Protein AF-A0A9R1ABD8-F1 (afdb_monomer)

Nearest PDB structures (foldseek):
  3n2z-assembly1_B-2  TM=9.399E-01  e=3.736E-10  Homo sapiens
  4ebb-assembly1_A  TM=9.270E-01  e=9.126E-08  Homo sapiens
  4ebb-assembly2_B  TM=9.343E-01  e=1.459E-07  Homo sapiens
  8d27-assembly1_B  TM=2.734E-01  e=2.601E+00  Fusobacterium nucleatum subsp. nucleatum ATCC 25586
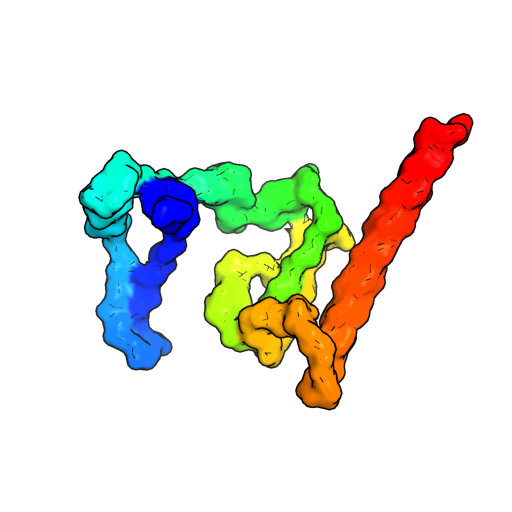
pLDDT: mean 95.89, std 4.28, range [58.03, 98.75]

Mean predicted aligned error: 3.79 Å

Sequence (141 aa):
MAYCTEMVMPMTGSNESMFPPASFSYENTSEDCLRYYGVRPRMHWITTEYGGHKIDKVLKRFGSNIIFSNGMRDPWSRGGVLKNISSSIIALVTEKGAHHLDFRFATKDDPDWVVEQRRQEVEIIHGWIDQYNKDIAQMWQ

Secondary structure (DSSP, 8-state):
-GGGTT------B-TTSSS--B---HHHHHHHHHHHHS----TTHHHHHS-GGGHHHHHHHH--SEEEEEETTSGGGGGS--S--SSSEEEEEESS--TTGGGSPP-TT--HHHHHHHHHHHHHHHHHHHHHHHHHHHHT-

InterPro domains:
  IPR008758 Peptidase S28 [PF05577] (4-119)
  IPR029058 Alpha/Beta hydrolase fold [G3DSA:3.40.50.1820] (3-129)
  IPR042269 Serine carboxypeptidase S28, SKS domain [G3DSA:1.20.120.980] (11-23)

Solvent-accessible surface area (backbone atoms only — not comparable to full-atom values): 8309 Å² total; per-residue (Å²): 108,61,50,33,39,46,60,54,73,90,61,71,38,40,86,92,47,100,49,73,70,38,81,66,54,68,67,63,52,32,51,51,22,32,74,78,69,76,34,63,48,38,67,57,49,53,41,66,76,64,32,48,99,42,32,56,66,50,39,56,73,76,55,66,79,42,80,34,76,38,13,66,62,19,84,64,40,82,78,54,61,84,57,62,56,48,99,48,28,38,37,50,74,38,78,81,28,38,78,68,56,71,78,48,81,90,55,97,82,58,54,68,69,52,56,50,49,44,50,51,54,50,54,52,53,49,52,54,53,54,50,51,55,52,55,56,57,59,74,78,110

Radius of gyration: 19.89 Å; Cα contacts (8 Å, |Δi|>4): 158; chains: 1; bounding box: 60×33×49 Å

Structure (mmCIF, N/CA/C/O backbone):
data_AF-A0A9R1ABD8-F1
#
_entry.id   AF-A0A9R1ABD8-F1
#
loop_
_atom_site.group_PDB
_atom_site.id
_atom_site.type_symbol
_atom_site.label_atom_id
_atom_site.label_alt_id
_atom_site.label_comp_id
_atom_site.label_asym_id
_atom_site.label_entity_id
_atom_site.label_seq_id
_atom_site.pdbx_PDB_ins_code
_atom_site.Cartn_x
_atom_site.Cartn_y
_atom_site.Cartn_z
_atom_site.occupancy
_atom_site.B_iso_or_equiv
_atom_site.auth_seq_id
_atom_site.auth_comp_id
_atom_site.auth_asym_id
_atom_site.auth_atom_id
_atom_site.pdbx_PDB_model_num
ATOM 1 N N . MET A 1 1 ? -1.170 -11.247 -17.555 1.00 76.38 1 MET A N 1
ATOM 2 C CA . MET A 1 1 ? -2.456 -10.592 -17.888 1.00 76.38 1 MET A CA 1
ATOM 3 C C . MET A 1 1 ? -2.655 -9.275 -17.134 1.00 76.38 1 MET A C 1
ATOM 5 O O . MET A 1 1 ? -2.585 -8.256 -17.797 1.00 76.38 1 MET A O 1
ATOM 9 N N . ALA A 1 2 ? -2.792 -9.247 -15.796 1.00 90.69 2 ALA A N 1
ATOM 10 C CA . ALA A 1 2 ? -3.035 -7.998 -15.039 1.00 90.69 2 ALA A CA 1
ATOM 11 C C . ALA A 1 2 ? -1.953 -6.908 -15.215 1.00 90.69 2 ALA A C 1
ATOM 13 O O . ALA A 1 2 ? -2.273 -5.732 -15.369 1.00 90.69 2 ALA A O 1
ATOM 14 N N . TYR A 1 3 ? -0.672 -7.297 -15.253 1.00 94.75 3 TYR A N 1
ATOM 15 C CA . TYR A 1 3 ? 0.437 -6.379 -15.552 1.00 94.75 3 TYR A CA 1
ATOM 16 C C . TYR A 1 3 ? 0.318 -5.740 -16.945 1.00 94.75 3 TYR A C 1
ATOM 18 O O . TYR A 1 3 ? 0.619 -4.569 -17.119 1.00 94.75 3 TYR A O 1
ATOM 26 N N . CYS A 1 4 ? -0.184 -6.488 -17.932 1.00 96.75 4 CYS A N 1
ATOM 27 C CA . CYS A 1 4 ? -0.339 -6.017 -19.309 1.00 96.75 4 CYS A CA 1
ATOM 28 C C . CYS A 1 4 ? -1.578 -5.146 -19.538 1.00 96.75 4 CYS A C 1
ATOM 30 O O . CYS A 1 4 ? -1.812 -4.713 -20.663 1.00 96.75 4 CYS A O 1
ATOM 32 N N . THR A 1 5 ? -2.379 -4.900 -18.501 1.00 96.31 5 THR A N 1
ATOM 33 C CA . THR A 1 5 ? -3.592 -4.086 -18.597 1.00 96.31 5 THR A CA 1
ATOM 34 C C . THR A 1 5 ? -3.539 -2.889 -17.664 1.00 96.31 5 THR A C 1
ATOM 36 O O . THR A 1 5 ? -3.623 -1.765 -18.142 1.00 96.31 5 THR A O 1
ATOM 39 N N . GLU A 1 6 ? -3.402 -3.097 -16.357 1.00 96.12 6 GLU A N 1
ATOM 40 C CA . GLU A 1 6 ? -3.583 -2.029 -15.359 1.00 96.12 6 GLU A CA 1
ATOM 41 C C . GLU A 1 6 ? -2.450 -1.989 -14.331 1.00 96.12 6 GLU A C 1
ATOM 43 O O . GLU A 1 6 ? -1.989 -0.912 -13.963 1.00 96.12 6 GLU A O 1
ATOM 48 N N . MET A 1 7 ? -1.945 -3.152 -13.910 1.00 94.81 7 MET A N 1
ATOM 49 C CA . MET A 1 7 ? -0.941 -3.276 -12.847 1.00 94.81 7 MET A CA 1
ATOM 50 C C . MET A 1 7 ? 0.487 -3.131 -13.386 1.00 94.81 7 MET A C 1
ATOM 52 O O . MET A 1 7 ? 1.358 -3.955 -13.103 1.00 94.81 7 MET A O 1
ATOM 56 N N . VAL A 1 8 ? 0.722 -2.100 -14.200 1.00 94.06 8 VAL A N 1
ATOM 57 C CA . VAL A 1 8 ? 2.053 -1.792 -14.734 1.00 94.06 8 VAL A CA 1
ATOM 58 C C . VAL A 1 8 ? 2.878 -1.163 -13.622 1.00 94.06 8 VAL A C 1
ATOM 60 O O . VAL A 1 8 ? 2.640 -0.025 -13.226 1.00 94.06 8 VAL A O 1
ATOM 63 N N . MET A 1 9 ? 3.864 -1.901 -13.125 1.00 93.19 9 MET A N 1
ATOM 64 C CA . MET A 1 9 ? 4.788 -1.426 -12.097 1.00 93.19 9 MET A CA 1
ATOM 65 C C . MET A 1 9 ? 6.192 -1.315 -12.699 1.00 93.19 9 MET A C 1
ATOM 67 O O . MET A 1 9 ? 6.836 -2.345 -12.917 1.00 93.19 9 MET A O 1
ATOM 71 N N . PRO A 1 10 ? 6.663 -0.096 -13.019 1.00 92.38 10 PRO A N 1
ATOM 72 C CA . PRO A 1 10 ? 8.014 0.118 -13.518 1.00 92.38 10 PRO A CA 1
ATOM 73 C C . PRO A 1 10 ? 9.054 -0.321 -12.486 1.00 92.38 10 PRO A C 1
ATOM 75 O O . PRO A 1 10 ? 9.098 0.211 -11.379 1.00 92.38 10 PRO A O 1
ATOM 78 N N . MET A 1 11 ? 9.895 -1.283 -12.861 1.00 91.06 11 MET A N 1
ATOM 79 C CA . MET A 1 11 ? 11.017 -1.755 -12.051 1.00 91.06 11 MET A CA 1
ATOM 80 C C . MET A 1 11 ? 12.318 -1.361 -12.741 1.00 91.06 11 MET A C 1
ATOM 82 O O . MET A 1 11 ? 12.469 -1.565 -13.945 1.00 91.06 11 MET A O 1
ATOM 86 N N . THR A 1 12 ? 13.253 -0.802 -11.980 1.00 92.56 12 THR A N 1
ATOM 87 C CA . THR A 1 12 ? 14.569 -0.389 -12.480 1.00 92.56 12 THR A CA 1
ATOM 88 C C . THR A 1 12 ? 15.666 -0.901 -11.559 1.00 92.56 12 THR A C 1
ATOM 90 O O . THR A 1 12 ? 15.498 -0.900 -10.341 1.00 92.56 12 THR A O 1
ATOM 93 N N . GLY A 1 13 ? 16.798 -1.293 -12.135 1.00 93.38 13 GLY A N 1
ATOM 94 C CA . GLY A 1 13 ? 18.044 -1.558 -11.419 1.00 93.38 13 GLY A CA 1
ATOM 95 C C . GLY A 1 13 ? 19.005 -0.388 -11.602 1.00 93.38 13 GLY A C 1
ATOM 96 O O . GLY A 1 13 ? 19.123 0.147 -12.706 1.00 93.38 13 GLY A O 1
ATOM 97 N N . SER A 1 14 ? 19.694 0.011 -10.538 1.00 93.12 14 SER A N 1
ATOM 98 C CA . SER A 1 14 ? 20.667 1.105 -10.562 1.00 93.12 14 SER A CA 1
ATOM 99 C C . SER A 1 14 ? 21.996 0.682 -9.933 1.00 93.12 14 SER A C 1
ATOM 101 O O . SER A 1 14 ? 22.073 -0.369 -9.291 1.00 93.12 14 SER A O 1
ATOM 103 N N . ASN A 1 15 ? 23.040 1.501 -10.102 1.00 95.06 15 ASN A N 1
ATOM 104 C CA . ASN A 1 15 ? 24.376 1.235 -9.547 1.00 95.06 15 ASN A CA 1
ATOM 105 C C . ASN A 1 15 ? 24.414 1.285 -8.008 1.00 95.06 15 ASN A C 1
ATOM 107 O O . ASN A 1 15 ? 25.372 0.821 -7.400 1.00 95.06 15 ASN A O 1
ATOM 111 N N . GLU A 1 16 ? 23.380 1.839 -7.372 1.00 94.06 16 GLU A N 1
ATOM 112 C CA . GLU A 1 16 ? 23.193 1.820 -5.917 1.00 94.06 16 GLU A CA 1
ATOM 113 C C . GLU A 1 16 ? 22.639 0.475 -5.414 1.00 94.06 16 GLU A C 1
ATOM 115 O O . GLU A 1 16 ? 22.558 0.245 -4.207 1.00 94.06 16 GLU A O 1
ATOM 120 N N . SER A 1 17 ? 22.236 -0.413 -6.326 1.00 93.69 17 SER A N 1
ATOM 121 C CA . SER A 1 17 ? 21.832 -1.783 -6.017 1.00 93.69 17 SER A CA 1
ATOM 122 C C . SER A 1 17 ? 22.977 -2.767 -6.276 1.00 93.69 17 SER A C 1
ATOM 124 O O . SER A 1 17 ? 23.927 -2.470 -6.993 1.00 93.69 17 SER A O 1
ATOM 126 N N . MET A 1 18 ? 22.868 -3.983 -5.738 1.00 96.69 18 MET A N 1
ATOM 127 C CA . MET A 1 18 ? 23.796 -5.082 -6.051 1.00 96.69 18 MET A CA 1
ATOM 128 C C . MET A 1 18 ? 23.528 -5.747 -7.416 1.00 96.69 18 MET A C 1
ATOM 130 O O . MET A 1 18 ? 24.161 -6.751 -7.739 1.00 96.69 18 MET A O 1
ATOM 134 N N . PHE A 1 19 ? 22.563 -5.242 -8.191 1.00 95.38 19 PHE A N 1
ATOM 135 C CA . PHE A 1 19 ? 22.157 -5.802 -9.478 1.00 95.38 19 PHE A CA 1
ATOM 136 C C . PHE A 1 19 ? 22.697 -4.963 -10.641 1.00 95.38 19 PHE A C 1
ATOM 138 O O . PHE A 1 19 ? 22.890 -3.755 -10.486 1.00 95.38 19 PHE A O 1
ATOM 145 N N . PRO A 1 20 ? 22.903 -5.569 -11.825 1.00 96.00 20 PRO A N 1
ATOM 146 C CA . PRO A 1 20 ? 23.234 -4.813 -13.023 1.00 96.00 20 PRO A CA 1
ATOM 147 C C . PRO A 1 20 ? 22.197 -3.712 -13.311 1.00 96.00 20 PRO A C 1
ATOM 149 O O . PRO A 1 20 ? 20.999 -3.934 -13.096 1.00 96.00 20 PRO A O 1
ATOM 152 N N . PRO A 1 21 ? 22.623 -2.550 -13.838 1.00 95.94 21 PRO A N 1
ATOM 153 C CA . PRO A 1 21 ? 21.706 -1.495 -14.245 1.00 95.94 21 PRO A CA 1
ATOM 154 C C . PRO A 1 21 ? 20.674 -1.993 -15.254 1.00 95.94 21 PRO A C 1
ATOM 156 O O . PRO A 1 21 ? 21.017 -2.638 -16.246 1.00 95.94 21 PRO A O 1
ATOM 159 N N . ALA A 1 22 ? 19.411 -1.656 -15.013 1.00 94.75 22 ALA A N 1
ATOM 160 C CA . ALA A 1 22 ? 18.295 -2.022 -15.873 1.00 94.75 22 ALA A CA 1
ATOM 161 C C . ALA A 1 22 ? 17.273 -0.883 -15.898 1.00 94.75 22 ALA A C 1
ATOM 163 O O . ALA A 1 22 ? 16.795 -0.445 -14.851 1.00 94.75 22 ALA A O 1
ATOM 164 N N . SER A 1 23 ? 16.927 -0.405 -17.092 1.00 94.94 23 SER A N 1
ATOM 165 C CA . SER A 1 23 ? 15.900 0.617 -17.285 1.00 94.94 23 SER A CA 1
ATOM 166 C C . SER A 1 23 ? 14.564 -0.006 -17.686 1.00 94.94 23 SER A C 1
ATOM 168 O O . SER A 1 23 ? 14.503 -1.027 -18.370 1.00 94.94 23 SER A O 1
ATOM 170 N N . PHE A 1 24 ? 13.474 0.634 -17.269 1.00 94.50 24 PHE A N 1
ATOM 171 C CA . PHE A 1 24 ? 12.128 0.278 -17.698 1.00 94.50 24 PHE A CA 1
ATOM 172 C C . PHE A 1 24 ? 11.797 0.963 -19.034 1.00 94.50 24 PHE A C 1
ATOM 174 O O . PHE A 1 24 ? 11.973 2.175 -19.162 1.00 94.50 24 PHE A O 1
ATOM 181 N N . SER A 1 25 ? 11.276 0.205 -20.005 1.00 95.81 25 SER A N 1
ATOM 182 C CA . SER A 1 25 ? 10.765 0.725 -21.281 1.00 95.81 25 SER A CA 1
ATOM 183 C C . SER A 1 25 ? 9.286 0.387 -21.436 1.00 95.81 25 SER A C 1
ATOM 185 O O . SER A 1 25 ? 8.916 -0.787 -21.546 1.00 95.81 25 SER A O 1
ATOM 187 N N . TYR A 1 26 ? 8.438 1.419 -21.475 1.00 95.50 26 TYR A N 1
ATOM 188 C CA . TYR A 1 26 ? 7.012 1.249 -21.753 1.00 95.50 26 TYR A CA 1
ATOM 189 C C . TYR A 1 26 ? 6.773 0.683 -23.155 1.00 95.50 26 TYR A C 1
ATOM 191 O O . TYR A 1 26 ? 5.930 -0.192 -23.302 1.00 95.50 26 TYR A O 1
ATOM 199 N N . GLU A 1 27 ? 7.532 1.127 -24.161 1.00 96.69 27 GLU A N 1
ATOM 200 C CA . GLU A 1 27 ? 7.351 0.678 -25.546 1.00 96.69 27 GLU A CA 1
ATOM 201 C C . GLU A 1 27 ? 7.581 -0.830 -25.670 1.00 96.69 27 GLU A C 1
ATOM 203 O O . GLU A 1 27 ? 6.700 -1.556 -26.124 1.00 96.69 27 GLU A O 1
ATOM 208 N N . ASN A 1 28 ? 8.707 -1.323 -25.141 1.00 96.12 28 ASN A N 1
ATOM 209 C CA . ASN A 1 28 ? 9.014 -2.756 -25.154 1.00 96.12 28 ASN A CA 1
ATOM 210 C C . ASN A 1 28 ? 7.952 -3.548 -24.382 1.00 96.12 28 ASN A C 1
ATOM 212 O O . ASN A 1 28 ? 7.465 -4.568 -24.860 1.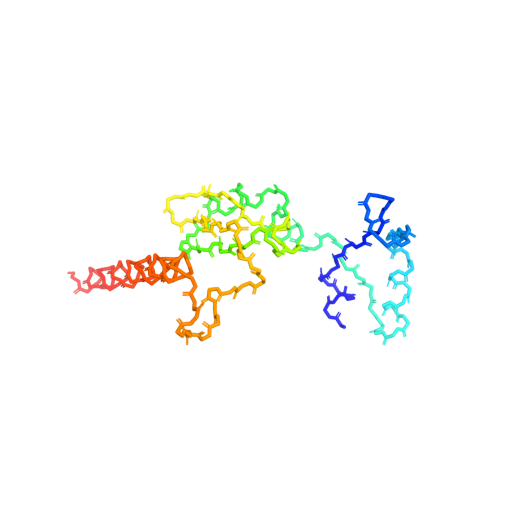00 96.12 28 ASN A O 1
ATOM 216 N N . THR A 1 29 ? 7.543 -3.037 -23.216 1.00 95.38 29 THR A N 1
ATOM 217 C CA . THR A 1 29 ? 6.494 -3.657 -22.396 1.00 95.38 29 THR A CA 1
ATOM 218 C C . THR A 1 29 ? 5.162 -3.732 -23.149 1.00 95.38 29 THR A C 1
ATOM 220 O O . THR A 1 29 ? 4.467 -4.743 -23.090 1.00 95.38 29 THR A O 1
ATOM 223 N N . SER A 1 30 ? 4.799 -2.668 -23.863 1.00 97.06 30 SER A N 1
ATOM 224 C CA . SER A 1 30 ? 3.561 -2.556 -24.635 1.00 97.06 30 SER A CA 1
ATOM 225 C C . SER A 1 30 ? 3.546 -3.517 -25.822 1.00 97.06 30 SER A C 1
ATOM 227 O O . SER A 1 30 ? 2.537 -4.190 -26.040 1.00 97.06 30 SER A O 1
ATOM 229 N N . GLU A 1 31 ? 4.661 -3.632 -26.546 1.00 98.00 31 GLU A N 1
ATOM 230 C CA . GLU A 1 31 ? 4.813 -4.578 -27.656 1.00 98.00 31 GLU A CA 1
ATOM 231 C C . GLU A 1 31 ? 4.793 -6.035 -27.185 1.00 98.00 31 GLU A C 1
ATOM 233 O O . GLU A 1 31 ? 4.082 -6.858 -27.766 1.00 98.00 31 GLU A O 1
ATOM 238 N N . ASP A 1 32 ? 5.482 -6.359 -26.087 1.00 96.50 32 ASP A N 1
ATOM 239 C CA . ASP A 1 32 ? 5.432 -7.700 -25.499 1.00 96.50 32 ASP A CA 1
ATOM 240 C C . ASP A 1 32 ? 4.005 -8.052 -25.058 1.00 96.50 32 ASP A C 1
ATOM 242 O O . ASP A 1 32 ? 3.490 -9.131 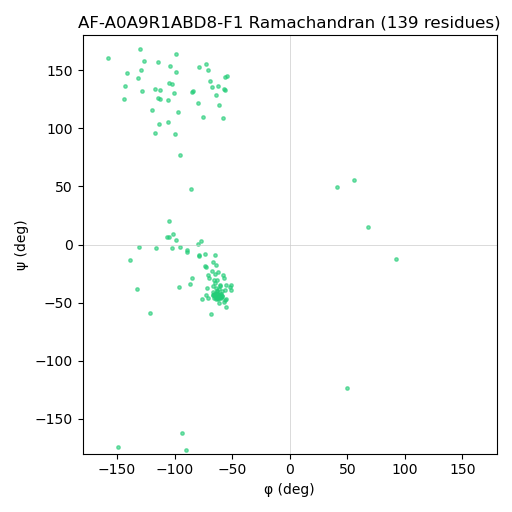-25.366 1.00 96.50 32 ASP A O 1
ATOM 246 N N . CYS A 1 33 ? 3.315 -7.129 -24.388 1.00 97.75 33 CYS A N 1
ATOM 247 C CA . CYS A 1 33 ? 1.933 -7.334 -23.969 1.00 97.75 33 CYS A CA 1
ATOM 248 C C . CYS A 1 33 ? 0.974 -7.514 -25.152 1.00 97.75 33 CYS A C 1
ATOM 250 O O . CYS A 1 33 ? 0.114 -8.401 -25.106 1.00 97.75 33 CYS A O 1
ATOM 252 N N . LEU A 1 34 ? 1.154 -6.747 -26.231 1.00 98.00 34 LEU A N 1
ATOM 253 C CA . LEU A 1 34 ? 0.373 -6.920 -27.451 1.00 98.00 34 LEU A CA 1
ATOM 254 C C . LEU A 1 34 ? 0.642 -8.291 -28.077 1.00 98.00 34 LEU A C 1
ATOM 256 O O . LEU A 1 34 ? -0.298 -8.995 -28.440 1.00 98.00 34 LEU A O 1
ATOM 260 N N . ARG A 1 35 ? 1.911 -8.695 -28.162 1.00 97.94 35 ARG A N 1
ATOM 261 C CA . ARG A 1 35 ? 2.320 -9.963 -28.769 1.00 97.94 35 ARG A CA 1
ATOM 262 C C . ARG A 1 35 ? 1.786 -11.177 -28.013 1.00 97.94 35 ARG A C 1
ATOM 264 O O . ARG A 1 35 ? 1.292 -12.107 -28.646 1.00 97.94 35 ARG A O 1
ATOM 271 N N . TYR A 1 36 ? 1.915 -11.199 -26.687 1.00 97.06 36 TYR A N 1
ATOM 272 C CA . TYR A 1 36 ? 1.544 -12.366 -25.880 1.00 97.06 36 TYR A CA 1
ATOM 273 C C . TYR A 1 36 ? 0.059 -12.405 -25.511 1.00 97.06 36 TYR A C 1
ATOM 275 O O . TYR A 1 36 ? -0.483 -13.491 -25.314 1.00 97.06 36 TYR A O 1
ATOM 283 N N . TYR A 1 37 ? -0.596 -11.246 -25.394 1.00 97.06 37 TYR A N 1
ATOM 284 C CA . TYR A 1 37 ? -1.947 -11.157 -24.830 1.00 97.06 37 TYR A CA 1
ATOM 285 C C . TYR A 1 37 ? -2.934 -10.340 -25.672 1.00 97.06 37 TYR A C 1
ATOM 287 O O . TYR A 1 37 ? -4.097 -10.241 -25.288 1.00 97.06 37 TYR A O 1
ATOM 295 N N . GLY A 1 38 ? -2.513 -9.749 -26.794 1.00 97.62 38 GLY A N 1
ATOM 296 C CA . GLY A 1 38 ? -3.393 -8.969 -27.671 1.00 97.62 38 GLY A CA 1
ATOM 297 C C . GLY A 1 38 ? -3.897 -7.661 -27.053 1.00 97.62 38 GLY A C 1
ATOM 298 O O . GLY A 1 38 ? -4.857 -7.080 -27.553 1.00 97.62 38 GLY A O 1
ATOM 299 N N . VAL A 1 39 ? -3.278 -7.196 -25.963 1.00 97.62 39 VAL A N 1
ATOM 300 C CA . VAL A 1 39 ? -3.689 -5.994 -25.224 1.00 97.62 39 VAL A CA 1
ATOM 301 C C . VAL A 1 39 ? -2.510 -5.056 -25.015 1.00 97.62 39 VAL A C 1
ATOM 303 O O . VAL A 1 39 ? -1.373 -5.498 -24.872 1.00 97.62 39 VAL A O 1
ATOM 306 N N . ARG A 1 40 ? -2.790 -3.751 -24.950 1.00 97.50 40 ARG A N 1
ATOM 307 C CA . ARG A 1 40 ? -1.801 -2.738 -24.569 1.00 97.50 40 ARG A CA 1
ATOM 308 C C . ARG A 1 40 ? -2.061 -2.240 -23.142 1.00 97.50 40 ARG A C 1
ATOM 310 O O . ARG A 1 40 ? -3.228 -2.016 -22.799 1.00 97.50 40 ARG A O 1
ATOM 317 N N . PRO A 1 41 ? -1.018 -2.033 -22.320 1.00 97.31 41 PRO A N 1
ATOM 318 C CA . PRO A 1 41 ? -1.203 -1.583 -20.947 1.00 97.31 41 PRO A CA 1
ATOM 319 C C . PRO A 1 41 ? -1.714 -0.142 -20.858 1.00 97.31 41 PRO A C 1
ATOM 321 O O . PRO A 1 41 ? -1.256 0.747 -21.572 1.00 97.31 41 PRO A O 1
ATOM 324 N N . ARG A 1 42 ? -2.618 0.123 -19.913 1.00 96.44 42 ARG A N 1
ATOM 325 C CA . ARG A 1 42 ? -3.088 1.465 -19.543 1.00 96.44 42 ARG A CA 1
ATOM 326 C C . ARG A 1 42 ? -2.279 1.974 -18.351 1.00 96.44 42 ARG A C 1
ATOM 328 O O . ARG A 1 42 ? -2.755 1.972 -17.220 1.00 96.44 42 ARG A O 1
ATOM 335 N N . MET A 1 43 ? -1.050 2.417 -18.618 1.00 93.88 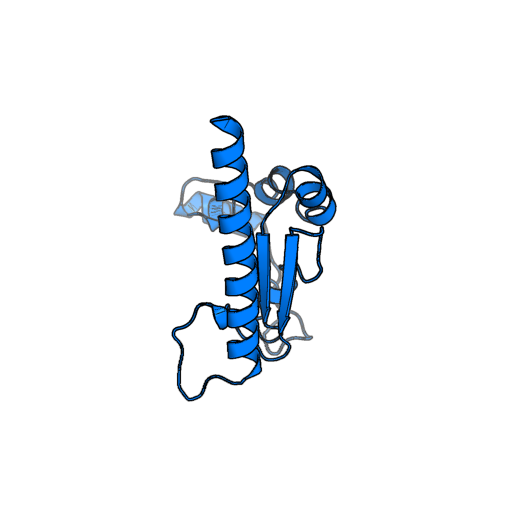43 MET A N 1
ATOM 336 C CA . MET A 1 43 ? -0.039 2.729 -17.592 1.00 93.88 43 MET A CA 1
ATOM 337 C C . MET A 1 43 ? -0.520 3.673 -16.476 1.00 93.88 43 MET A C 1
ATOM 339 O O . MET A 1 43 ? -0.145 3.497 -15.322 1.00 93.88 43 MET A O 1
ATOM 343 N N . HIS A 1 44 ? -1.356 4.663 -16.795 1.00 95.25 44 HIS A N 1
ATOM 344 C CA . HIS A 1 44 ? -1.820 5.651 -15.816 1.00 95.25 44 HIS A CA 1
ATOM 345 C C . HIS A 1 44 ? -3.175 5.328 -15.180 1.00 95.25 44 HIS A C 1
ATOM 347 O O . HIS A 1 44 ? -3.598 6.064 -14.291 1.00 95.25 44 HIS A O 1
ATOM 353 N N . TRP A 1 45 ? -3.839 4.238 -15.581 1.00 96.31 45 TRP A N 1
ATOM 354 C CA . TRP A 1 45 ? -5.196 3.919 -15.129 1.00 96.31 45 TRP A CA 1
ATOM 355 C C . TRP A 1 45 ? -5.309 3.870 -13.602 1.00 96.31 45 TRP A C 1
ATOM 357 O O . TRP A 1 45 ? -6.080 4.629 -13.027 1.00 96.31 45 TRP A O 1
ATOM 367 N N . ILE A 1 46 ? -4.460 3.080 -12.937 1.00 95.62 46 ILE A N 1
ATOM 368 C CA . ILE A 1 46 ? -4.448 2.950 -11.470 1.00 95.62 46 ILE A CA 1
ATOM 369 C C . ILE A 1 46 ? -4.176 4.294 -10.781 1.00 95.62 46 ILE A C 1
ATOM 371 O O . ILE A 1 46 ? -4.831 4.643 -9.802 1.00 95.62 46 ILE A O 1
ATOM 375 N N . THR A 1 47 ? -3.223 5.078 -11.292 1.00 95.25 47 THR A N 1
ATOM 376 C CA . THR A 1 47 ? -2.881 6.376 -10.690 1.00 95.25 47 THR A CA 1
ATOM 377 C C . THR A 1 47 ? -3.969 7.430 -10.886 1.00 95.25 47 THR A C 1
ATOM 379 O O . THR A 1 47 ? -4.102 8.320 -10.046 1.00 95.25 47 THR A O 1
ATOM 382 N N . THR A 1 48 ? -4.742 7.332 -11.969 1.00 95.00 48 THR A N 1
ATOM 383 C CA . THR A 1 48 ? -5.891 8.201 -12.244 1.00 95.00 48 THR A CA 1
ATOM 384 C C . THR A 1 48 ? -7.090 7.805 -11.391 1.00 95.00 48 THR A C 1
ATOM 386 O O . THR A 1 48 ? -7.684 8.676 -10.763 1.00 95.00 48 THR A O 1
ATOM 389 N N . GLU A 1 49 ? -7.402 6.512 -11.330 1.00 95.06 49 GLU A N 1
ATOM 390 C CA . GLU A 1 49 ? -8.587 5.990 -10.646 1.00 95.06 49 GLU A CA 1
ATOM 391 C C . GLU A 1 49 ? -8.465 6.099 -9.120 1.00 95.06 49 GLU A C 1
ATOM 393 O O . GLU A 1 49 ? -9.361 6.597 -8.443 1.00 95.06 49 GLU A O 1
ATOM 398 N N . TYR A 1 50 ? -7.314 5.701 -8.566 1.00 94.12 50 TYR A N 1
ATOM 399 C CA . TYR A 1 50 ? -7.126 5.573 -7.114 1.00 94.12 50 TYR A CA 1
ATOM 400 C C . TYR A 1 50 ? -6.294 6.704 -6.493 1.00 94.12 50 TYR A C 1
ATOM 402 O O . TYR A 1 50 ? -5.955 6.671 -5.311 1.00 94.12 50 TYR A O 1
ATOM 410 N N . GLY A 1 51 ? -5.953 7.730 -7.276 1.00 94.19 51 GLY A N 1
ATOM 411 C CA . GLY A 1 51 ? -5.308 8.952 -6.788 1.00 94.19 51 GLY A CA 1
ATOM 412 C C . GLY A 1 51 ? -3.780 8.966 -6.813 1.00 94.19 51 GLY A C 1
ATOM 413 O O . GLY A 1 51 ? -3.199 10.043 -6.657 1.00 94.19 51 GLY A O 1
ATOM 414 N N . GLY A 1 52 ? -3.116 7.824 -7.027 1.00 94.12 52 GLY A N 1
ATOM 415 C CA . GLY A 1 52 ? -1.657 7.733 -7.168 1.00 94.12 52 GLY A CA 1
ATOM 416 C C . GLY A 1 52 ? -0.907 8.460 -6.045 1.00 94.12 52 GLY A C 1
ATOM 417 O O . GLY A 1 52 ? -1.156 8.235 -4.866 1.00 94.12 52 GLY A O 1
ATOM 418 N N . HIS A 1 53 ? -0.033 9.409 -6.393 1.00 93.19 53 HIS A N 1
ATOM 419 C CA . HIS A 1 53 ? 0.711 10.214 -5.409 1.00 93.19 53 HIS A CA 1
ATOM 420 C C . HIS A 1 53 ? -0.150 11.144 -4.537 1.00 93.19 53 HIS A C 1
ATOM 422 O O . HIS A 1 53 ? 0.366 11.745 -3.600 1.00 93.19 53 HIS A O 1
ATOM 428 N N . LYS A 1 54 ? -1.439 11.300 -4.850 1.00 95.25 54 LYS A N 1
ATOM 429 C CA . LYS A 1 54 ? -2.411 12.087 -4.077 1.00 95.25 54 LYS A CA 1
ATOM 430 C C . LYS A 1 54 ? -3.363 11.187 -3.282 1.00 95.25 54 LYS A C 1
ATOM 432 O O . LYS A 1 54 ? -4.455 11.634 -2.929 1.00 95.25 54 LYS A O 1
ATOM 437 N N . ILE A 1 55 ? -2.981 9.930 -3.029 1.00 95.31 55 ILE A N 1
ATOM 438 C CA . ILE A 1 55 ? -3.791 8.958 -2.281 1.00 95.31 55 ILE A CA 1
ATOM 439 C C . ILE A 1 55 ? -4.199 9.485 -0.900 1.00 95.31 55 ILE A C 1
ATOM 441 O O . ILE A 1 55 ? -5.326 9.265 -0.474 1.00 95.31 55 ILE A O 1
ATOM 445 N N . ASP A 1 56 ? -3.339 10.269 -0.246 1.00 95.19 56 ASP A N 1
ATOM 446 C CA . ASP A 1 56 ? -3.634 10.953 1.013 1.00 95.19 56 ASP A CA 1
ATOM 447 C C . ASP A 1 56 ? -4.828 11.908 0.872 1.00 95.19 56 ASP A C 1
ATOM 449 O O . ASP A 1 56 ? -5.749 11.886 1.683 1.00 95.19 56 ASP A O 1
ATOM 453 N N . LYS A 1 57 ? -4.867 12.717 -0.190 1.00 95.12 57 LYS A N 1
ATOM 454 C CA . LYS A 1 57 ? -5.954 13.677 -0.445 1.00 95.12 57 LYS A CA 1
ATOM 455 C C . LYS A 1 57 ? -7.245 12.987 -0.857 1.00 95.12 57 LYS A C 1
ATOM 457 O O . LYS A 1 57 ? -8.323 13.461 -0.505 1.00 95.12 57 LYS A O 1
ATOM 462 N N . VAL A 1 58 ? -7.119 11.923 -1.639 1.00 95.31 58 VAL A N 1
ATOM 463 C CA . VAL A 1 58 ? -8.226 11.122 -2.162 1.00 95.31 58 VAL A CA 1
ATOM 464 C C . VAL A 1 58 ? -8.883 10.370 -1.004 1.00 95.31 58 VAL A C 1
ATOM 466 O O . VAL A 1 58 ? -10.023 10.673 -0.654 1.00 95.31 58 VAL A O 1
ATOM 469 N N . LEU A 1 59 ? -8.133 9.523 -0.298 1.00 96.62 59 LEU A N 1
ATOM 470 C CA . LEU A 1 59 ? -8.658 8.746 0.824 1.00 96.62 59 LEU A CA 1
ATOM 471 C C . LEU A 1 59 ? -9.099 9.615 2.003 1.00 96.62 59 LEU A C 1
ATOM 473 O O . LEU A 1 59 ? -10.097 9.294 2.633 1.00 96.62 59 LEU A O 1
ATOM 477 N N . LYS A 1 60 ? -8.458 10.758 2.278 1.00 96.00 60 LYS A N 1
ATOM 478 C CA . LYS A 1 60 ? -8.923 11.661 3.347 1.00 96.00 60 LYS A CA 1
ATOM 479 C C . LYS A 1 60 ? -10.329 12.224 3.108 1.00 96.00 60 LYS A C 1
ATOM 481 O O . LYS A 1 60 ? -10.972 12.645 4.064 1.00 96.00 60 LYS A O 1
ATOM 486 N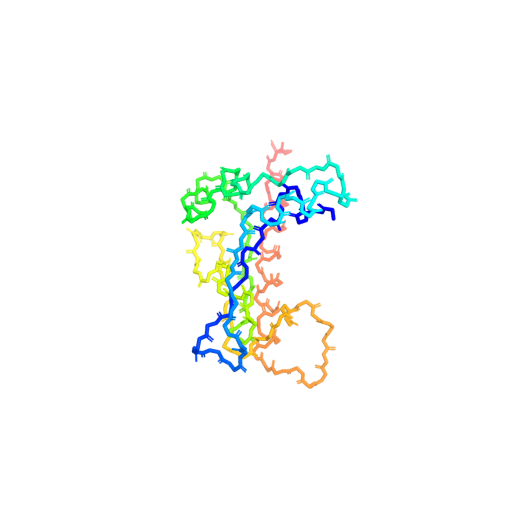 N . ARG A 1 61 ? -10.795 12.289 1.856 1.00 94.62 61 ARG A N 1
ATOM 487 C CA . ARG A 1 61 ? -12.107 12.866 1.516 1.00 94.62 61 ARG A CA 1
ATOM 488 C C . ARG A 1 61 ? -13.257 11.870 1.601 1.00 94.62 61 ARG A C 1
ATOM 490 O O . ARG A 1 61 ? -14.362 12.294 1.913 1.00 94.62 61 ARG A O 1
ATOM 497 N N . PHE A 1 62 ? -13.019 10.600 1.285 1.00 92.00 62 PHE A N 1
ATOM 498 C CA . PHE A 1 62 ? -14.091 9.600 1.184 1.00 92.00 62 PHE A CA 1
ATOM 499 C C . PHE A 1 62 ? -13.745 8.233 1.779 1.00 92.00 62 PHE A C 1
ATOM 501 O O . PHE A 1 62 ? -14.628 7.397 1.934 1.00 92.00 62 PHE A O 1
ATOM 508 N N . GLY A 1 63 ? -12.474 7.977 2.081 1.00 96.19 63 GLY A N 1
ATOM 509 C CA . GLY A 1 63 ? -12.039 6.740 2.707 1.00 96.19 63 GLY A CA 1
ATOM 510 C C . GLY A 1 63 ? -12.318 6.749 4.207 1.00 96.19 63 GLY A C 1
ATOM 511 O O . GLY A 1 63 ? -12.338 7.793 4.861 1.00 96.19 63 GLY A O 1
ATOM 512 N N . SER A 1 64 ? -12.495 5.561 4.766 1.00 98.00 64 SER A N 1
ATOM 513 C CA . SER A 1 64 ? -12.557 5.327 6.206 1.00 98.00 64 SER A CA 1
ATOM 514 C C . SER A 1 64 ? -12.222 3.867 6.487 1.00 98.00 64 SER A C 1
ATOM 516 O O . SER A 1 64 ? -12.309 3.040 5.582 1.00 98.00 64 SER A O 1
ATOM 518 N N . ASN A 1 65 ? -11.847 3.568 7.729 1.00 98.38 65 ASN A N 1
ATOM 519 C CA . ASN A 1 65 ? -11.672 2.209 8.245 1.00 98.38 65 ASN A CA 1
ATOM 520 C C . ASN A 1 65 ? -10.679 1.369 7.423 1.00 98.38 65 ASN A C 1
ATOM 522 O O . ASN A 1 65 ? -11.003 0.295 6.921 1.00 98.38 65 ASN A O 1
ATOM 526 N N . ILE A 1 66 ? -9.456 1.887 7.269 1.00 98.62 66 ILE A N 1
ATOM 527 C CA . ILE A 1 66 ? -8.362 1.206 6.566 1.00 98.62 66 ILE A CA 1
ATOM 528 C C . ILE A 1 66 ? -7.121 1.198 7.460 1.00 98.62 66 ILE A C 1
ATOM 530 O O . ILE A 1 66 ? -6.714 2.235 7.988 1.00 98.62 66 ILE A O 1
ATOM 534 N N . ILE A 1 67 ? -6.491 0.030 7.579 1.00 98.75 67 ILE A N 1
ATOM 535 C CA . ILE A 1 67 ? -5.152 -0.120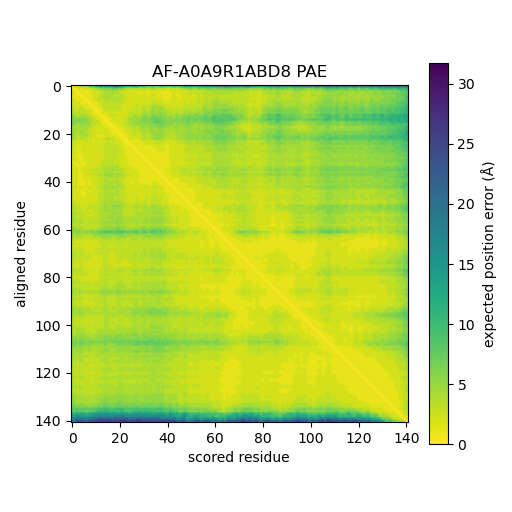 8.152 1.00 98.75 67 ILE A CA 1
ATOM 536 C C . ILE A 1 67 ? -4.183 -0.390 7.001 1.00 98.75 67 ILE A C 1
ATOM 538 O O . ILE A 1 67 ? -4.362 -1.339 6.241 1.00 98.75 67 ILE A O 1
ATOM 542 N N . PHE A 1 68 ? -3.146 0.436 6.885 1.00 98.50 68 PHE A N 1
ATOM 543 C CA . PHE A 1 68 ? -1.993 0.173 6.030 1.00 98.50 68 PHE A CA 1
ATOM 544 C C . PHE A 1 68 ? -0.842 -0.373 6.881 1.00 98.50 68 PHE A C 1
ATOM 546 O O . PHE A 1 68 ? -0.081 0.402 7.465 1.00 98.50 68 PHE A O 1
ATOM 553 N N . SER A 1 69 ? -0.705 -1.697 6.963 1.00 98.31 69 SER A N 1
ATOM 554 C CA . SER A 1 69 ? 0.430 -2.338 7.631 1.00 98.31 69 SER A CA 1
ATOM 555 C C . SER A 1 69 ? 1.630 -2.455 6.685 1.00 98.31 69 SER A C 1
ATOM 557 O O . SER A 1 69 ? 1.497 -2.849 5.526 1.00 98.31 69 SER A O 1
ATOM 559 N N . ASN A 1 70 ? 2.818 -2.057 7.145 1.00 98.50 70 ASN A N 1
ATOM 560 C CA . ASN A 1 70 ? 4.052 -2.139 6.359 1.00 98.50 70 ASN A CA 1
ATOM 561 C C . ASN A 1 70 ? 5.250 -2.515 7.233 1.00 98.50 70 ASN A C 1
ATOM 563 O O . ASN A 1 70 ? 5.471 -1.942 8.299 1.00 98.50 70 ASN A O 1
ATOM 567 N N . GLY A 1 71 ? 6.076 -3.430 6.731 1.00 97.81 71 GLY A N 1
ATOM 568 C CA . GLY A 1 71 ? 7.376 -3.751 7.307 1.00 97.81 71 GLY A CA 1
ATOM 569 C C . GLY A 1 71 ? 8.516 -3.079 6.538 1.00 97.81 71 GLY A C 1
ATOM 570 O O . GLY A 1 71 ? 8.595 -3.202 5.322 1.00 97.81 71 GLY A O 1
ATOM 571 N N . MET A 1 72 ? 9.441 -2.398 7.213 1.00 97.88 72 MET A N 1
ATOM 572 C CA . MET A 1 72 ? 10.512 -1.632 6.552 1.00 97.88 72 MET A CA 1
ATOM 573 C C . MET A 1 72 ? 11.622 -2.495 5.934 1.00 97.88 72 MET A C 1
ATOM 575 O O . MET A 1 72 ? 12.472 -1.971 5.212 1.00 97.88 72 MET A O 1
ATOM 579 N N . ARG A 1 73 ? 11.621 -3.814 6.173 1.00 97.31 73 ARG A N 1
ATOM 580 C CA . ARG A 1 73 ? 12.471 -4.773 5.443 1.00 97.31 73 ARG A CA 1
ATOM 581 C C . ARG A 1 73 ? 11.803 -5.315 4.183 1.00 97.31 73 ARG A C 1
ATOM 583 O O . ARG A 1 73 ? 12.444 -6.040 3.427 1.00 97.31 73 ARG A O 1
ATOM 590 N N . ASP A 1 74 ? 10.536 -4.987 3.955 1.00 98.06 74 ASP A N 1
ATOM 591 C CA . ASP A 1 74 ? 9.841 -5.300 2.717 1.00 98.06 74 ASP A CA 1
ATOM 592 C C . ASP A 1 74 ? 10.219 -4.281 1.626 1.00 98.06 74 ASP A C 1
ATOM 594 O O . ASP A 1 74 ? 9.967 -3.084 1.812 1.00 98.06 74 ASP A O 1
ATOM 598 N N . PRO A 1 75 ? 10.779 -4.698 0.473 1.00 95.56 75 PRO A N 1
ATOM 599 C CA . PRO A 1 75 ? 11.026 -3.780 -0.639 1.00 95.56 75 PRO A CA 1
ATOM 600 C C . PRO A 1 75 ? 9.749 -3.085 -1.141 1.00 95.56 75 PRO A C 1
ATOM 602 O O . PRO A 1 75 ? 9.835 -1.964 -1.648 1.00 95.56 75 PRO A O 1
ATOM 605 N N . TRP A 1 76 ? 8.570 -3.694 -0.958 1.00 97.12 76 TRP A N 1
ATOM 606 C CA . TRP A 1 76 ? 7.288 -3.114 -1.367 1.00 97.12 76 TRP A CA 1
ATOM 607 C C . TRP A 1 76 ? 6.818 -1.959 -0.476 1.00 97.12 76 TRP A C 1
ATOM 609 O O . TRP A 1 76 ? 6.033 -1.129 -0.936 1.00 97.12 76 TRP A O 1
ATOM 619 N N . SER A 1 77 ? 7.352 -1.829 0.745 1.00 97.19 77 SER A N 1
ATOM 620 C CA . SER A 1 77 ? 6.962 -0.768 1.692 1.00 97.19 77 SER A CA 1
ATOM 621 C C . SER A 1 77 ? 7.151 0.646 1.136 1.00 97.19 77 SER A C 1
ATOM 623 O O . SER A 1 77 ? 6.387 1.555 1.458 1.00 97.19 77 SER A O 1
ATOM 625 N N . ARG A 1 78 ? 8.118 0.841 0.227 1.00 92.88 78 ARG A N 1
ATOM 626 C CA . ARG A 1 78 ? 8.348 2.131 -0.446 1.00 92.88 78 ARG A CA 1
ATOM 627 C C . ARG A 1 78 ? 7.192 2.569 -1.348 1.00 92.88 78 ARG A C 1
ATOM 629 O O . ARG A 1 78 ? 7.057 3.763 -1.595 1.00 92.88 78 ARG A O 1
ATOM 636 N N . GLY A 1 79 ? 6.400 1.624 -1.854 1.00 94.12 79 GLY A N 1
ATOM 637 C CA . GLY A 1 79 ? 5.191 1.900 -2.633 1.00 94.12 79 GLY A CA 1
ATOM 638 C C . GLY A 1 79 ? 3.923 2.030 -1.783 1.00 94.12 79 GLY A C 1
ATOM 639 O O . GLY A 1 79 ? 2.865 2.329 -2.330 1.00 94.12 79 GLY A O 1
ATOM 640 N N . GLY A 1 80 ? 4.012 1.786 -0.472 1.00 95.69 80 GLY A N 1
ATOM 641 C CA . GLY A 1 80 ? 2.878 1.776 0.449 1.00 95.69 80 GLY A CA 1
ATOM 642 C C . GLY A 1 80 ? 2.566 3.132 1.091 1.00 95.69 80 GLY A C 1
ATOM 643 O O . GLY A 1 80 ? 3.199 4.157 0.830 1.00 95.69 80 GLY A O 1
ATOM 644 N N . VAL A 1 81 ? 1.576 3.125 1.987 1.00 97.56 81 VAL A N 1
ATOM 645 C CA . VAL A 1 81 ? 1.208 4.268 2.833 1.00 97.56 81 VAL A CA 1
ATOM 646 C C . VAL A 1 81 ? 1.866 4.099 4.202 1.00 97.56 81 VAL A C 1
ATOM 648 O O . VAL A 1 81 ? 1.532 3.188 4.950 1.00 97.56 81 VAL A O 1
ATOM 651 N N . LEU A 1 82 ? 2.799 4.994 4.536 1.00 97.38 82 LEU A N 1
ATOM 652 C CA . LEU A 1 82 ? 3.622 4.903 5.755 1.00 97.38 82 LEU A CA 1
ATOM 653 C C . LEU A 1 82 ? 3.238 5.914 6.848 1.00 97.38 82 LEU A C 1
ATOM 655 O O . LEU A 1 82 ? 3.954 6.066 7.836 1.00 97.38 82 LEU A O 1
ATOM 659 N N . LYS A 1 83 ? 2.152 6.669 6.657 1.00 97.44 83 LYS A N 1
ATOM 660 C CA . LYS A 1 83 ? 1.674 7.686 7.605 1.00 97.44 83 LYS A CA 1
ATOM 661 C C . LYS A 1 83 ? 0.154 7.675 7.662 1.00 97.44 83 LYS A C 1
ATOM 663 O O . LYS A 1 83 ? -0.492 7.456 6.640 1.00 97.44 83 LYS A O 1
ATOM 668 N N . ASN A 1 84 ? -0.398 7.980 8.834 1.00 98.31 84 ASN A N 1
ATOM 669 C CA . ASN A 1 84 ? -1.841 8.143 9.002 1.00 98.31 84 ASN A CA 1
ATOM 670 C C . ASN A 1 84 ? -2.370 9.226 8.050 1.00 98.31 84 ASN A C 1
ATOM 672 O O . ASN A 1 84 ? -1.796 10.314 7.949 1.00 98.31 84 ASN A O 1
ATOM 676 N N . ILE A 1 85 ? -3.478 8.924 7.376 1.00 98.12 85 ILE A N 1
ATOM 677 C CA . ILE A 1 85 ? -4.169 9.836 6.455 1.00 98.12 85 ILE A CA 1
ATOM 678 C C . ILE A 1 85 ? -5.318 10.554 7.182 1.00 98.12 85 ILE A C 1
ATOM 680 O O . ILE A 1 85 ? -5.571 11.741 6.946 1.00 98.12 85 ILE A O 1
ATOM 684 N N . SER A 1 86 ? -5.999 9.851 8.090 1.00 97.69 86 SER A N 1
ATOM 685 C CA . SER A 1 86 ? -7.085 10.372 8.928 1.00 97.69 86 SER A CA 1
ATOM 686 C C . SER A 1 86 ? -7.115 9.654 10.286 1.00 97.69 86 SER A C 1
ATOM 688 O O . SER A 1 86 ? -6.227 8.859 10.590 1.00 97.69 86 SER A O 1
ATOM 690 N N . SER A 1 87 ? -8.126 9.929 11.115 1.00 96.62 87 SER A N 1
ATOM 691 C CA . SER A 1 87 ? -8.348 9.209 12.376 1.00 96.62 87 SER A CA 1
ATOM 692 C C . SER A 1 87 ? -8.751 7.741 12.187 1.00 96.62 87 SER A C 1
ATOM 694 O O . SER A 1 87 ? -8.554 6.953 13.103 1.00 96.62 87 SER A O 1
ATOM 696 N N . SER A 1 88 ? -9.302 7.368 11.025 1.00 97.19 88 SER A N 1
ATOM 697 C CA . SER A 1 88 ? -9.752 6.000 10.713 1.00 97.19 88 SER A CA 1
ATOM 698 C C . SER A 1 88 ? -8.985 5.340 9.563 1.00 97.19 88 SER A C 1
ATOM 700 O O . SER A 1 88 ? -9.233 4.179 9.245 1.00 97.19 88 SER A O 1
ATOM 702 N N . ILE A 1 89 ? -8.055 6.067 8.940 1.00 98.44 89 ILE A N 1
ATOM 703 C CA . ILE A 1 89 ? -7.130 5.555 7.926 1.00 98.44 89 ILE A CA 1
ATOM 704 C C . ILE A 1 89 ? -5.720 5.703 8.475 1.00 98.44 89 ILE A C 1
ATOM 706 O O . ILE A 1 89 ? -5.112 6.780 8.391 1.00 98.44 89 ILE A O 1
ATOM 710 N N . ILE A 1 90 ? -5.222 4.624 9.061 1.00 98.44 90 ILE A N 1
ATOM 711 C CA . ILE A 1 90 ? -3.977 4.627 9.822 1.00 98.44 90 ILE A CA 1
ATOM 712 C C . ILE A 1 90 ? -2.909 3.769 9.147 1.00 98.44 90 ILE A C 1
ATOM 714 O O . ILE A 1 90 ? -3.219 2.862 8.375 1.00 98.44 90 ILE A O 1
ATOM 718 N N . ALA A 1 91 ? -1.648 4.052 9.453 1.00 98.44 91 ALA A N 1
ATOM 719 C CA . ALA A 1 91 ? -0.507 3.263 9.025 1.00 98.44 91 ALA A CA 1
ATOM 720 C C . ALA A 1 91 ? 0.166 2.624 10.243 1.00 98.44 91 ALA A C 1
ATOM 722 O O . ALA A 1 91 ? 0.557 3.326 11.178 1.00 98.44 91 ALA A O 1
ATOM 723 N N . LEU A 1 92 ? 0.330 1.303 10.209 1.00 98.31 92 LEU A N 1
ATOM 724 C CA . LEU A 1 92 ? 1.093 0.548 11.200 1.00 98.31 92 LEU A CA 1
ATOM 725 C C . LEU A 1 92 ? 2.416 0.138 10.559 1.00 98.31 92 LEU A C 1
ATOM 727 O O . LEU A 1 92 ? 2.460 -0.725 9.686 1.00 98.31 92 LEU A O 1
ATOM 731 N N . VAL A 1 93 ? 3.498 0.812 10.944 1.00 98.00 93 VAL A N 1
ATOM 732 C CA . VAL A 1 93 ? 4.811 0.638 10.313 1.00 98.00 93 VAL A CA 1
ATOM 733 C C . VAL A 1 93 ? 5.780 0.001 11.295 1.00 98.00 93 VAL A C 1
ATOM 735 O O . VAL A 1 93 ? 6.003 0.530 12.384 1.00 98.00 93 VAL A O 1
ATOM 738 N N . THR A 1 94 ? 6.393 -1.112 10.897 1.00 97.12 94 THR A N 1
ATOM 739 C CA . THR A 1 94 ? 7.347 -1.850 11.731 1.00 97.12 94 THR A CA 1
ATOM 740 C C . THR A 1 94 ? 8.733 -1.870 11.110 1.00 97.12 94 THR A C 1
ATOM 742 O O . THR A 1 94 ? 8.913 -2.150 9.931 1.00 97.12 94 THR A O 1
ATOM 745 N N . GLU A 1 95 ? 9.763 -1.597 11.908 1.00 96.94 95 GLU A N 1
ATOM 746 C CA . GLU A 1 95 ? 11.140 -1.496 11.403 1.00 96.94 95 GLU A CA 1
ATOM 747 C C . GLU A 1 95 ? 11.686 -2.844 10.895 1.00 96.94 95 GLU A C 1
ATOM 749 O O . GLU A 1 95 ? 12.438 -2.910 9.923 1.00 96.94 95 GLU A O 1
ATOM 754 N N . LYS A 1 96 ? 11.308 -3.942 11.558 1.00 96.25 96 LYS A N 1
ATOM 755 C CA . LYS A 1 96 ? 11.860 -5.282 11.306 1.00 96.25 96 LYS A CA 1
ATOM 756 C C . LYS A 1 96 ? 10.940 -6.178 10.479 1.00 96.25 96 LYS A C 1
ATOM 758 O O . LYS A 1 96 ? 11.343 -7.296 10.158 1.00 96.25 96 LYS A O 1
ATOM 763 N N . GLY A 1 97 ? 9.742 -5.711 10.132 1.00 94.81 97 GLY A N 1
ATOM 764 C CA . GLY A 1 97 ? 8.800 -6.477 9.331 1.00 94.81 97 GLY A CA 1
ATOM 765 C C . GLY A 1 97 ? 9.281 -6.674 7.905 1.00 94.81 97 GLY A C 1
ATOM 766 O O . GLY A 1 97 ? 9.780 -5.746 7.274 1.00 94.81 97 GLY A O 1
ATOM 767 N N . ALA A 1 98 ? 9.134 -7.902 7.420 1.00 96.00 98 ALA A N 1
ATOM 768 C CA . ALA A 1 98 ? 9.213 -8.231 6.004 1.00 96.00 98 ALA A CA 1
ATOM 769 C C . ALA A 1 98 ? 7.798 -8.204 5.395 1.00 96.00 98 ALA A C 1
ATOM 771 O O . ALA A 1 98 ? 6.878 -7.639 5.984 1.00 96.00 98 ALA A O 1
ATOM 772 N N . HIS A 1 99 ? 7.630 -8.816 4.225 1.00 97.69 99 HIS A N 1
ATOM 773 C CA . HIS A 1 99 ? 6.377 -8.803 3.473 1.00 97.69 99 HIS A CA 1
ATOM 774 C C . HIS A 1 99 ? 5.203 -9.369 4.297 1.00 97.69 99 HIS A C 1
ATOM 776 O O . HIS A 1 99 ? 5.179 -10.569 4.589 1.00 97.69 99 HIS A O 1
ATOM 782 N N . HIS A 1 100 ? 4.285 -8.475 4.700 1.00 97.38 100 HIS A N 1
ATOM 783 C CA . HIS A 1 100 ? 3.021 -8.730 5.416 1.00 97.38 100 HIS A CA 1
ATOM 784 C C . HIS A 1 100 ? 3.109 -9.796 6.537 1.00 97.38 100 HIS A C 1
ATOM 786 O O . HIS A 1 100 ? 2.352 -10.776 6.580 1.00 97.38 100 HIS A O 1
ATOM 792 N N . LEU A 1 101 ? 4.101 -9.664 7.425 1.00 96.75 101 LEU A N 1
ATOM 793 C CA . LEU A 1 101 ? 4.354 -10.648 8.489 1.00 96.75 101 LEU A CA 1
ATOM 794 C C . LEU A 1 101 ? 3.183 -10.774 9.487 1.00 96.75 101 LEU A C 1
ATOM 796 O O . LEU A 1 101 ? 2.924 -11.858 10.020 1.00 96.75 101 LEU A O 1
ATOM 800 N N . ASP A 1 102 ? 2.463 -9.680 9.692 1.00 97.25 102 ASP A N 1
ATOM 801 C 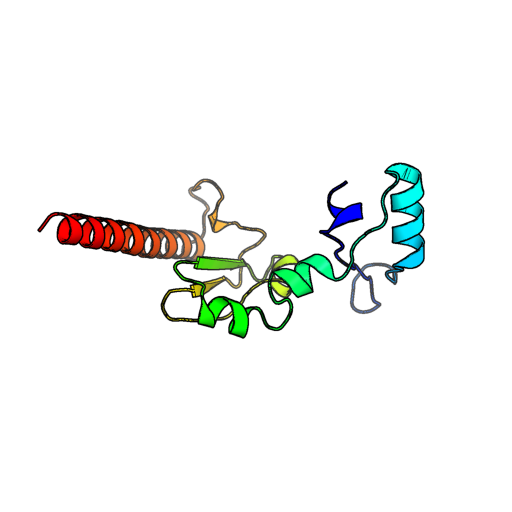CA . ASP A 1 102 ? 1.221 -9.555 10.451 1.00 97.25 102 ASP A CA 1
ATOM 802 C C . ASP A 1 102 ? 0.158 -10.581 10.031 1.00 97.25 102 ASP A C 1
ATOM 804 O O . ASP A 1 102 ? -0.439 -11.207 10.905 1.00 97.25 102 ASP A O 1
ATOM 808 N N . PHE A 1 103 ? 0.024 -10.888 8.735 1.00 97.44 103 PHE A N 1
ATOM 809 C CA . PHE A 1 103 ? -0.935 -11.893 8.249 1.00 97.44 103 PHE A CA 1
ATOM 810 C C . PHE A 1 103 ? -0.503 -13.352 8.409 1.00 97.44 103 PHE A C 1
ATOM 812 O O . PHE A 1 103 ? -1.300 -14.261 8.160 1.00 97.44 103 PHE A O 1
ATOM 819 N N . ARG A 1 104 ? 0.753 -13.631 8.775 1.00 97.06 104 ARG A N 1
ATOM 820 C CA . ARG A 1 104 ? 1.189 -15.024 8.949 1.00 97.06 104 ARG A CA 1
ATOM 821 C C . ARG A 1 104 ? 0.593 -15.626 10.220 1.00 97.06 104 ARG A C 1
ATOM 823 O O . ARG A 1 104 ? 0.287 -14.920 11.174 1.00 97.06 104 ARG A O 1
ATOM 830 N N . PHE A 1 105 ? 0.467 -16.954 10.238 1.00 97.31 105 PHE A N 1
ATOM 831 C CA . PHE A 1 105 ? 0.072 -17.672 11.447 1.00 97.31 105 PHE A CA 1
ATOM 832 C C . PHE A 1 105 ? 1.015 -17.362 12.605 1.00 97.31 105 PHE A C 1
ATOM 834 O O . PHE A 1 105 ? 2.224 -17.232 12.405 1.00 97.31 105 PHE A O 1
ATOM 841 N N . ALA A 1 106 ? 0.444 -17.287 13.805 1.00 97.25 106 ALA A N 1
ATOM 842 C CA . ALA A 1 106 ? 1.215 -17.083 15.014 1.00 97.25 106 ALA A CA 1
ATOM 843 C C . ALA A 1 106 ? 2.178 -18.251 15.251 1.00 97.25 106 ALA A C 1
ATOM 845 O O . ALA A 1 106 ? 1.804 -19.423 15.128 1.00 97.25 106 ALA A O 1
ATOM 846 N N . THR A 1 107 ? 3.407 -17.922 15.627 1.00 97.31 107 THR A N 1
ATOM 847 C CA . THR A 1 107 ? 4.423 -18.892 16.032 1.00 97.31 107 THR A CA 1
ATOM 848 C C . THR A 1 107 ? 4.991 -18.524 17.396 1.00 97.31 107 THR A C 1
ATOM 850 O O . THR A 1 107 ? 4.939 -17.373 17.820 1.00 97.31 107 THR A O 1
ATOM 853 N N . LYS A 1 108 ? 5.567 -19.506 18.095 1.00 96.94 108 LYS A N 1
ATOM 854 C CA . LYS A 1 108 ? 6.272 -19.271 19.366 1.00 96.94 108 LYS A CA 1
ATOM 855 C C . LYS A 1 108 ? 7.525 -18.393 19.219 1.00 96.94 108 LYS A C 1
ATOM 857 O O . LYS A 1 108 ? 8.032 -17.908 20.221 1.00 96.94 108 LYS A O 1
ATOM 862 N N . ASP A 1 109 ? 8.026 -18.250 17.993 1.00 96.69 109 ASP A N 1
ATOM 863 C CA . ASP A 1 109 ? 9.237 -17.498 17.664 1.00 96.69 109 ASP A CA 1
ATOM 864 C C . ASP A 1 109 ? 8.897 -16.088 17.145 1.00 96.69 109 ASP A C 1
ATOM 866 O O . ASP A 1 109 ? 9.789 -15.336 16.743 1.00 96.69 109 ASP A O 1
ATOM 870 N N . ASP A 1 110 ? 7.609 -15.720 17.135 1.00 97.38 110 ASP A N 1
ATOM 871 C CA . ASP A 1 110 ? 7.183 -14.386 16.738 1.00 97.38 110 ASP A CA 1
ATOM 872 C C . ASP A 1 110 ? 7.734 -13.358 17.733 1.00 97.38 110 ASP A C 1
ATOM 874 O O . ASP A 1 110 ? 7.549 -13.496 18.943 1.00 97.38 110 ASP A O 1
ATOM 878 N N . PRO A 1 111 ? 8.404 -12.304 17.251 1.00 96.69 111 PRO A N 1
ATOM 879 C CA . PRO A 1 111 ? 8.906 -11.269 18.133 1.00 96.69 111 PRO A CA 1
ATOM 880 C C . PRO A 1 111 ? 7.744 -10.439 18.691 1.00 96.69 111 PRO A C 1
ATOM 882 O O . PRO A 1 111 ? 6.754 -10.199 17.996 1.00 96.69 111 PRO A O 1
ATOM 885 N N . ASP A 1 112 ? 7.915 -9.909 19.903 1.00 97.31 112 ASP A N 1
ATOM 886 C CA . ASP A 1 112 ? 6.875 -9.161 20.628 1.00 97.31 112 ASP A CA 1
ATOM 887 C C . ASP A 1 112 ? 6.237 -8.038 19.801 1.00 97.31 112 ASP A C 1
ATOM 889 O O . ASP A 1 112 ? 5.037 -7.798 19.886 1.00 97.31 112 ASP A O 1
ATOM 893 N N . TRP A 1 113 ? 7.018 -7.373 18.945 1.00 96.75 113 TRP A N 1
ATOM 894 C CA . TRP A 1 113 ? 6.511 -6.295 18.098 1.00 96.75 113 TRP A CA 1
ATOM 895 C C . TRP A 1 113 ? 5.487 -6.776 17.052 1.00 96.75 113 TRP A C 1
ATOM 897 O O . TRP A 1 113 ? 4.592 -6.010 16.710 1.00 96.75 113 TRP A O 1
ATOM 907 N N . VAL A 1 114 ? 5.581 -8.020 16.555 1.00 97.50 114 VAL A N 1
ATOM 908 C CA . VAL A 1 114 ? 4.577 -8.606 15.639 1.00 97.50 114 VAL A CA 1
ATOM 909 C C . VAL A 1 114 ? 3.305 -8.921 16.408 1.00 97.50 114 VAL A C 1
ATOM 911 O O . VAL A 1 114 ? 2.207 -8.645 15.931 1.00 97.50 114 VAL A O 1
ATOM 914 N N . VAL A 1 115 ? 3.454 -9.501 17.602 1.00 98.06 115 VAL A N 1
ATOM 915 C CA . VAL A 1 115 ? 2.322 -9.828 18.477 1.00 98.06 115 VAL A CA 1
ATOM 916 C C . VAL A 1 115 ? 1.558 -8.554 18.833 1.00 98.06 115 VAL A C 1
ATOM 918 O 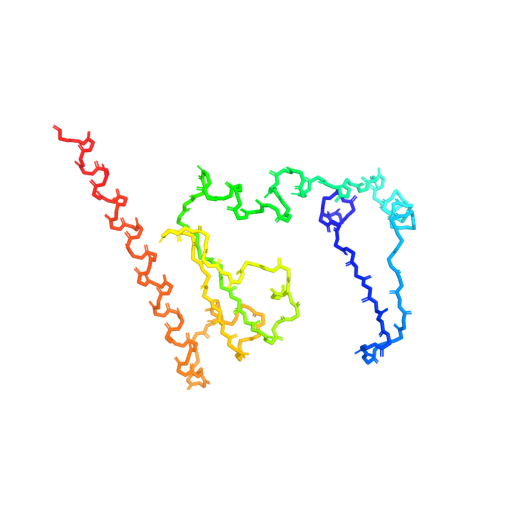O . VAL A 1 115 ? 0.336 -8.516 18.711 1.00 98.06 115 VAL A O 1
ATOM 921 N N . GLU A 1 116 ? 2.278 -7.492 19.190 1.00 97.94 116 GLU A N 1
ATOM 922 C CA . GLU A 1 116 ? 1.692 -6.191 19.500 1.00 97.94 116 GLU A CA 1
ATOM 923 C C . GLU A 1 116 ? 1.053 -5.528 18.273 1.00 97.94 116 GLU A C 1
ATOM 925 O O . GLU A 1 116 ? -0.052 -5.001 18.382 1.00 97.94 116 GLU A O 1
ATOM 930 N N . GLN A 1 117 ? 1.680 -5.606 17.093 1.00 98.12 117 GLN A N 1
ATOM 931 C CA . GLN A 1 117 ? 1.073 -5.112 15.854 1.00 98.12 117 GLN A CA 1
ATOM 932 C C . GLN A 1 117 ? -0.279 -5.798 15.589 1.00 98.12 117 GLN A C 1
ATOM 934 O O . GLN A 1 117 ? -1.285 -5.115 15.398 1.00 98.12 117 GLN A O 1
ATOM 939 N N . ARG A 1 118 ? -0.330 -7.135 15.657 1.00 98.62 118 ARG A N 1
ATOM 940 C CA . ARG A 1 118 ? -1.576 -7.901 15.472 1.00 98.62 118 ARG A CA 1
ATOM 941 C C . ARG A 1 118 ? -2.624 -7.555 16.528 1.00 98.62 118 ARG A C 1
ATOM 943 O O . ARG A 1 118 ? -3.810 -7.470 16.218 1.00 98.62 118 ARG A O 1
ATOM 950 N N . ARG A 1 119 ? -2.201 -7.337 17.779 1.00 98.56 119 ARG A N 1
ATOM 951 C CA . ARG A 1 119 ? -3.095 -6.908 18.864 1.00 98.56 119 ARG A CA 1
ATOM 952 C C . ARG A 1 119 ? -3.746 -5.561 18.539 1.00 98.56 119 ARG A C 1
ATOM 954 O O . ARG A 1 119 ? -4.957 -5.435 18.701 1.00 98.56 119 ARG A O 1
ATOM 961 N N . GLN A 1 120 ? -2.969 -4.591 18.052 1.00 98.44 120 GLN A N 1
ATOM 962 C CA . GLN A 1 120 ? -3.484 -3.284 17.630 1.00 98.44 120 GLN A CA 1
ATOM 963 C C . GLN A 1 120 ? -4.460 -3.413 16.457 1.00 98.44 120 GLN A C 1
ATOM 965 O O . GLN A 1 120 ? -5.543 -2.837 16.506 1.00 98.44 120 GLN A O 1
ATOM 970 N N . GLU A 1 121 ? -4.119 -4.200 15.432 1.00 98.75 121 GLU A N 1
ATOM 971 C CA . GLU A 1 121 ? -4.993 -4.443 14.274 1.00 98.75 121 GLU A CA 1
ATOM 972 C C . GLU A 1 121 ? -6.355 -5.000 14.702 1.00 98.75 121 GLU A C 1
ATOM 974 O O . GLU A 1 121 ? -7.398 -4.479 14.303 1.00 98.75 121 GLU A O 1
ATOM 979 N N . VAL A 1 122 ? -6.347 -6.014 15.571 1.00 98.62 122 VAL A N 1
ATOM 980 C CA . VAL A 1 122 ? -7.560 -6.628 16.123 1.00 98.62 122 VAL A CA 1
ATOM 981 C C . VAL A 1 122 ? -8.371 -5.625 16.949 1.00 98.62 122 VAL A C 1
ATOM 983 O O . VAL A 1 122 ? -9.585 -5.546 16.773 1.00 98.62 122 VAL A O 1
ATOM 986 N N . GLU A 1 123 ? -7.727 -4.826 17.803 1.00 98.69 123 GLU A N 1
ATOM 987 C CA . GLU A 1 123 ? -8.392 -3.784 18.602 1.00 98.69 123 GLU A CA 1
ATOM 988 C C . GLU A 1 123 ? -9.121 -2.758 17.717 1.00 98.69 123 GLU A C 1
ATOM 990 O O . GLU A 1 123 ? -10.282 -2.426 17.964 1.00 98.69 123 GLU A O 1
ATOM 995 N N . ILE A 1 124 ? -8.477 -2.311 16.637 1.00 98.69 124 ILE A N 1
ATOM 996 C CA . ILE A 1 124 ? -9.062 -1.359 15.685 1.00 98.69 124 ILE A CA 1
ATOM 997 C C . ILE A 1 124 ? -10.250 -1.981 14.941 1.00 98.69 124 ILE A C 1
ATOM 999 O O . ILE A 1 124 ? -11.306 -1.353 14.836 1.00 98.69 124 ILE A O 1
ATOM 1003 N N . ILE A 1 125 ? -10.100 -3.215 14.449 1.00 98.75 125 ILE A N 1
ATOM 1004 C CA . ILE A 1 125 ? -11.162 -3.930 13.726 1.00 98.75 125 ILE A CA 1
ATOM 1005 C C . ILE A 1 125 ? -12.368 -4.176 14.641 1.00 98.75 125 ILE A C 1
ATOM 1007 O O . ILE A 1 125 ? -13.507 -3.972 14.216 1.00 98.75 125 ILE A O 1
ATOM 1011 N N . HIS A 1 126 ? -12.141 -4.552 15.903 1.00 98.62 126 HIS A N 1
ATOM 1012 C CA . HIS A 1 126 ? -13.214 -4.652 16.894 1.00 98.62 126 HIS A CA 1
ATOM 1013 C C . HIS A 1 126 ? -13.939 -3.318 17.075 1.00 98.62 126 HIS A C 1
ATOM 1015 O O . HIS A 1 126 ? -15.167 -3.294 17.033 1.00 98.62 126 HIS A O 1
ATOM 1021 N N . GLY A 1 127 ? -13.203 -2.208 17.174 1.00 98.50 127 GLY A N 1
ATOM 1022 C CA . GLY A 1 127 ? -13.796 -0.872 17.231 1.00 98.50 127 GLY A CA 1
ATOM 1023 C C . GLY A 1 127 ? -14.705 -0.559 16.034 1.00 98.50 127 GLY A C 1
ATOM 1024 O O . GLY A 1 127 ? -15.778 0.020 16.215 1.00 98.50 127 GLY A O 1
ATOM 1025 N N . TRP A 1 128 ? -14.330 -0.978 14.819 1.00 98.50 128 TRP A N 1
ATOM 1026 C CA . TRP A 1 128 ? -15.179 -0.819 13.630 1.00 98.50 128 TRP A CA 1
ATOM 1027 C C . TRP A 1 128 ? -16.460 -1.656 13.702 1.00 98.50 128 TRP A C 1
ATOM 1029 O O . TRP A 1 128 ? -17.534 -1.157 13.361 1.00 98.50 128 TRP A O 1
ATOM 1039 N N . ILE A 1 129 ? -16.364 -2.905 14.166 1.00 98.56 129 ILE A N 1
ATOM 1040 C CA . ILE A 1 129 ? -17.521 -3.799 14.339 1.00 98.56 129 ILE A CA 1
ATOM 1041 C C . ILE A 1 129 ? -18.475 -3.245 15.406 1.00 98.56 129 ILE A C 1
ATOM 1043 O O . ILE A 1 129 ? -19.691 -3.223 15.205 1.00 98.56 129 ILE A O 1
ATOM 1047 N N . ASP A 1 130 ? -17.936 -2.752 16.518 1.00 98.38 130 ASP A N 1
ATOM 1048 C CA . ASP A 1 130 ? -18.724 -2.15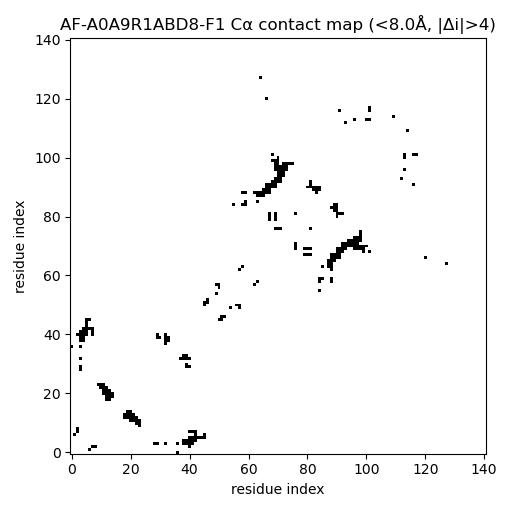9 17.597 1.00 98.38 130 ASP A CA 1
ATOM 1049 C C . ASP A 1 130 ? -19.461 -0.901 17.136 1.00 98.38 130 ASP A C 1
ATOM 1051 O O . ASP A 1 130 ? -20.634 -0.716 17.472 1.00 98.38 130 ASP A O 1
ATOM 1055 N N . GLN A 1 131 ? -18.795 -0.040 16.358 1.00 97.75 131 GLN A N 1
ATOM 1056 C CA . GLN A 1 131 ? -19.429 1.145 15.785 1.00 97.75 131 GLN A CA 1
ATOM 1057 C C . GLN A 1 131 ? -20.566 0.753 14.835 1.00 97.75 131 GLN A C 1
ATOM 1059 O O . GLN A 1 131 ? -21.677 1.253 14.988 1.00 97.75 131 GLN A O 1
ATOM 1064 N N . TYR A 1 132 ? -20.327 -0.205 13.936 1.00 97.38 132 TYR A N 1
ATOM 1065 C CA . TYR A 1 132 ? -21.354 -0.714 13.027 1.00 97.38 132 TYR A CA 1
ATOM 1066 C C . TYR A 1 132 ? -22.594 -1.229 13.777 1.00 97.38 132 TYR A C 1
ATOM 1068 O O . TYR A 1 132 ? -23.723 -0.872 13.441 1.00 97.38 132 TYR A O 1
ATOM 1076 N N . ASN A 1 133 ? -22.403 -2.028 14.831 1.00 97.69 133 ASN A N 1
ATOM 1077 C CA . ASN A 1 133 ? -23.518 -2.566 15.612 1.00 97.69 133 ASN A CA 1
ATOM 1078 C C . ASN A 1 133 ? -24.328 -1.464 16.317 1.00 97.69 133 ASN A C 1
ATOM 1080 O O . ASN A 1 133 ? -25.555 -1.558 16.392 1.00 97.69 133 ASN A O 1
ATOM 1084 N N . LYS A 1 134 ? -23.661 -0.411 16.812 1.00 97.25 134 LYS A N 1
ATOM 1085 C CA . LYS A 1 134 ? -24.330 0.762 17.401 1.00 97.25 134 LYS A CA 1
ATOM 1086 C C . LYS A 1 134 ? -25.152 1.517 16.361 1.00 97.25 134 LYS A C 1
ATOM 1088 O O . LYS A 1 134 ? -26.301 1.849 16.646 1.00 97.25 134 LYS A O 1
ATOM 1093 N N . ASP A 1 135 ? -24.590 1.740 15.176 1.00 96.19 135 ASP A N 1
ATOM 1094 C CA . ASP A 1 135 ? -25.265 2.453 14.088 1.00 96.19 135 ASP A CA 1
ATOM 1095 C C . ASP A 1 135 ? -26.531 1.701 13.649 1.00 96.19 135 ASP A C 1
ATOM 1097 O O . ASP A 1 135 ? -27.605 2.294 13.556 1.00 96.19 135 ASP A O 1
ATOM 1101 N N . ILE A 1 136 ? -26.446 0.375 13.480 1.00 96.62 136 ILE A N 1
ATOM 1102 C CA . ILE A 1 136 ? -27.612 -0.458 13.154 1.00 96.62 136 ILE A CA 1
ATOM 1103 C C . ILE A 1 136 ? -28.671 -0.385 14.255 1.00 96.62 136 ILE A C 1
ATOM 1105 O O . ILE A 1 136 ? -29.844 -0.206 13.945 1.00 96.62 136 ILE A O 1
ATOM 1109 N N . ALA A 1 137 ? -28.293 -0.491 15.531 1.00 95.62 137 ALA A N 1
ATOM 1110 C CA . ALA A 1 137 ? -29.255 -0.434 16.633 1.00 95.62 137 ALA A CA 1
ATOM 1111 C C . ALA A 1 137 ? -30.024 0.899 16.688 1.00 95.62 137 ALA A C 1
ATOM 1113 O O . ALA A 1 137 ? -31.208 0.901 17.020 1.00 95.62 137 ALA A O 1
ATOM 1114 N N . GLN A 1 138 ? -29.377 2.013 16.332 1.00 91.94 138 GLN A N 1
ATOM 1115 C CA . GLN A 1 138 ? -30.006 3.337 16.272 1.00 91.94 138 GLN A CA 1
ATOM 1116 C C . GLN A 1 138 ? -30.996 3.484 15.110 1.00 91.94 138 GLN A C 1
ATOM 1118 O O . GLN A 1 138 ? -31.929 4.269 15.216 1.00 91.94 138 GLN A O 1
ATOM 1123 N N . MET A 1 139 ? -30.833 2.731 14.018 1.00 89.50 139 MET A N 1
ATOM 1124 C CA . MET A 1 139 ? -31.764 2.772 12.881 1.00 89.50 139 MET A CA 1
ATOM 1125 C C . MET A 1 139 ? -33.117 2.108 13.167 1.00 89.50 139 MET A C 1
ATOM 1127 O O . MET A 1 139 ? -34.078 2.349 12.439 1.00 89.50 139 MET A O 1
ATOM 1131 N N . TRP A 1 140 ? -33.188 1.250 14.188 1.00 80.31 140 TRP A N 1
ATOM 1132 C CA . TRP A 1 140 ? -34.408 0.542 14.594 1.00 80.31 140 TRP A CA 1
ATOM 1133 C C . TRP A 1 140 ? -35.095 1.170 15.821 1.00 80.31 140 TRP A C 1
ATOM 1135 O O . TRP A 1 140 ? -36.016 0.563 16.371 1.00 80.31 140 TRP A O 1
ATOM 1145 N N . GLN A 1 141 ? -34.641 2.351 16.255 1.00 58.03 141 GLN A N 1
ATOM 1146 C CA . GLN A 1 141 ? -35.272 3.191 17.283 1.00 58.03 141 GLN A CA 1
ATOM 1147 C C . GLN A 1 141 ? -36.049 4.334 16.629 1.00 58.03 141 GLN A C 1
ATOM 1149 O O . GLN A 1 141 ? -37.124 4.672 17.172 1.00 58.03 141 GLN A O 1
#

Foldseek 3Di:
DCCQAEVVDWDFDDPVDPDPTDGDDLVVSQVVSCVPPVGHYPDCPCCVPCVQVCVLVRCLVPNFQAEAEEELQAPCRVRTDQAASDPGRGYHYHDHDYDPPLPDDDDPPDDPSSVVSVVVVVVSVVVVVVVVVVVVVVVVD

Organism: Triticum turgidum subsp. durum (NCBI:txid4567)